Protein AF-A0AAW1V172-F1 (afdb_monomer)

Solvent-accessible surface area (backbone atoms only — not comparable to full-atom values): 8530 Å² total; per-residue (Å²): 131,88,84,76,75,70,86,74,60,70,78,37,41,32,92,88,61,80,77,70,58,47,58,70,62,50,52,48,55,49,51,74,63,68,80,55,54,72,69,56,50,44,28,33,64,28,69,89,77,41,65,42,63,37,74,43,35,83,35,68,71,48,42,52,53,32,54,74,69,67,48,60,50,82,70,49,71,78,68,46,30,70,51,68,90,47,79,86,40,44,62,61,54,54,71,66,32,72,76,53,67,76,49,70,94,69,77,76,91,71,83,80,75,88,70,75,52,68,68,58,54,49,52,56,51,46,51,73,76,36,72,81,70,67,117

Secondary structure (DSSP, 8-state):
------GGGGGTB-TT------HHHHHHHHHHTTSS-HHHHHHHH-TTTS---S--TT-HHHHHHHHHTTPPPSS-HHHHBSS-SSHHHHHHHHHH-HHHHHS-S---SS-------HHHHHHHHHHHH-GGGG-

Mean predicted aligned error: 11.87 Å

Organism: NCBI:txid420089

pLDDT: mean 79.11, std 11.76, range [36.75, 92.88]

Foldseek 3Di:
DQDDDDPPCVQWWDPPDDAQQALVVVLVVVVVVVPDDNVVSCQAPPLVRHLDQQGQNSPPVSVVSCVVVVNHHPDDSVNTTPDDPDPVCVVVVCCPDPVCVVDPPDDDPDDDDPDDDVVNVVLVVCVVPDCVSVD

InterPro domains:
  IPR038775 Sperm microtubule inner protein 11 [PF22593] (42-133)

Radius of gyration: 24.78 Å; Cα contacts (8 Å, |Δi|>4): 95; chains: 1; bounding box: 66×37×57 Å

Structure (mmCIF, N/CA/C/O backbone):
data_AF-A0AAW1V172-F1
#
_entry.id   AF-A0AAW1V172-F1
#
loop_
_atom_site.group_PDB
_atom_site.id
_atom_site.type_symbol
_atom_site.label_atom_id
_atom_site.label_alt_id
_atom_site.label_comp_id
_atom_site.label_asym_id
_atom_site.label_entity_id
_atom_site.label_seq_id
_atom_site.pdbx_PDB_ins_code
_atom_site.Cartn_x
_atom_site.Cartn_y
_atom_site.Cartn_z
_atom_site.occupancy
_atom_site.B_iso_or_equiv
_atom_site.auth_seq_id
_atom_site.auth_comp_id
_atom_site.auth_asym_id
_atom_site.auth_atom_id
_atom_site.pdbx_PDB_model_num
ATOM 1 N N . MET A 1 1 ? -21.147 14.789 15.896 1.00 36.75 1 MET A N 1
ATOM 2 C CA . MET A 1 1 ? -22.043 13.826 15.218 1.00 36.75 1 MET A CA 1
ATOM 3 C C . MET A 1 1 ? -21.173 12.814 14.487 1.00 36.75 1 MET A C 1
ATOM 5 O O . MET A 1 1 ? -20.326 13.264 13.724 1.00 36.75 1 MET A O 1
ATOM 9 N N . PRO A 1 2 ? -21.299 11.499 14.728 1.00 44.00 2 PRO A N 1
ATOM 10 C CA . PRO A 1 2 ? -20.574 10.511 13.936 1.00 44.00 2 PRO A CA 1
ATOM 11 C C . PRO A 1 2 ? -21.138 10.517 12.510 1.00 44.00 2 PRO A C 1
ATOM 13 O O . PRO A 1 2 ? -22.333 10.309 12.303 1.00 44.00 2 PRO A O 1
ATOM 16 N N . PHE A 1 3 ? -20.287 10.821 11.534 1.00 47.03 3 PHE A N 1
ATOM 17 C CA . PHE A 1 3 ? -20.649 10.865 10.121 1.00 47.03 3 PHE A CA 1
ATOM 18 C C . PHE A 1 3 ? -20.856 9.425 9.628 1.00 47.03 3 PHE A C 1
ATOM 20 O O . PHE A 1 3 ? -19.904 8.738 9.267 1.00 47.03 3 PHE A O 1
ATOM 27 N N . ARG A 1 4 ? -22.099 8.926 9.672 1.00 45.25 4 ARG A N 1
ATOM 28 C CA . ARG A 1 4 ? -22.460 7.669 9.004 1.00 45.25 4 ARG A CA 1
ATOM 29 C C . ARG A 1 4 ? -22.512 7.940 7.506 1.00 45.25 4 ARG A C 1
ATOM 31 O O . ARG A 1 4 ? -23.429 8.606 7.032 1.00 45.25 4 ARG A O 1
ATOM 38 N N . LEU A 1 5 ? -21.520 7.436 6.777 1.00 45.44 5 LEU A N 1
ATOM 39 C CA . LEU A 1 5 ? -21.544 7.425 5.318 1.00 45.44 5 LEU A CA 1
ATOM 40 C C . LEU A 1 5 ? -22.799 6.672 4.822 1.00 45.44 5 LEU A C 1
ATOM 42 O O . LEU A 1 5 ? -23.224 5.705 5.463 1.00 45.44 5 LEU A O 1
ATOM 46 N N . PRO A 1 6 ? -23.421 7.107 3.713 1.00 42.84 6 PRO A N 1
ATOM 47 C CA . PRO A 1 6 ? -24.653 6.511 3.211 1.00 42.84 6 PRO A CA 1
ATOM 48 C C . PRO A 1 6 ? -24.457 5.034 2.829 1.00 42.84 6 PRO A C 1
ATOM 50 O O . PRO A 1 6 ? -23.428 4.630 2.298 1.00 42.84 6 PRO A O 1
ATOM 53 N N . VAL A 1 7 ? -25.489 4.223 3.070 1.00 51.06 7 VAL A N 1
ATOM 54 C CA . VAL A 1 7 ? -25.515 2.740 3.044 1.00 51.06 7 VAL A CA 1
ATOM 55 C C . VAL A 1 7 ? -25.097 2.102 1.696 1.00 51.06 7 VAL A C 1
ATOM 57 O O . VAL A 1 7 ? -24.914 0.893 1.595 1.00 51.06 7 VAL A O 1
ATOM 60 N N . ASN A 1 8 ? -24.861 2.896 0.649 1.00 47.34 8 ASN A N 1
ATOM 61 C CA . ASN A 1 8 ? -24.529 2.414 -0.694 1.00 47.34 8 ASN A CA 1
ATOM 62 C C . ASN A 1 8 ? -23.046 2.040 -0.906 1.00 47.34 8 ASN A C 1
ATOM 64 O O . ASN A 1 8 ? -22.734 1.400 -1.910 1.00 47.34 8 ASN A O 1
ATOM 68 N N . HIS A 1 9 ? -22.131 2.373 0.014 1.00 50.84 9 HIS A N 1
ATOM 69 C CA . HIS A 1 9 ? -20.697 2.051 -0.132 1.00 50.84 9 HIS A CA 1
ATOM 70 C C . HIS A 1 9 ? -20.350 0.574 0.119 1.00 50.84 9 HIS A C 1
ATOM 72 O O . HIS A 1 9 ? -19.311 0.099 -0.338 1.00 50.84 9 HIS A O 1
ATOM 78 N N . VAL A 1 10 ? -21.243 -0.179 0.773 1.00 55.38 10 VAL A N 1
ATOM 79 C CA . VAL A 1 10 ? -21.050 -1.605 1.107 1.00 55.38 10 VAL A CA 1
ATOM 80 C C . VAL A 1 10 ? -20.911 -2.481 -0.150 1.00 55.38 10 VAL A C 1
ATOM 82 O O . VAL A 1 10 ? -20.381 -3.581 -0.088 1.00 55.38 10 VAL A O 1
ATOM 85 N N . LYS A 1 11 ? -21.330 -1.986 -1.322 1.00 64.88 11 LYS A N 1
ATOM 86 C CA . LYS A 1 11 ? -21.233 -2.728 -2.588 1.00 64.88 11 LYS A CA 1
ATOM 87 C C . LYS A 1 11 ? -19.835 -2.717 -3.224 1.00 64.88 11 LYS A C 1
ATOM 89 O O . LYS A 1 11 ? -19.590 -3.535 -4.107 1.00 64.88 11 LYS A O 1
ATOM 94 N N . PHE A 1 12 ? -18.945 -1.809 -2.812 1.00 80.31 12 PHE A N 1
ATOM 95 C CA . PHE A 1 12 ? -17.616 -1.646 -3.422 1.00 80.31 12 PHE A CA 1
ATOM 96 C C . PHE A 1 12 ? -16.505 -2.367 -2.663 1.00 80.31 12 PHE A C 1
ATOM 98 O O . PHE A 1 12 ? -15.548 -2.824 -3.286 1.00 80.31 12 PHE A O 1
ATOM 105 N N . LEU A 1 13 ? -16.617 -2.459 -1.337 1.00 86.25 13 LEU A N 1
ATOM 106 C CA . LEU A 1 13 ? -15.674 -3.200 -0.504 1.00 86.25 13 LEU A CA 1
ATOM 107 C C . LEU A 1 13 ? -15.841 -4.702 -0.724 1.00 86.25 13 LEU A C 1
ATOM 109 O O . LEU A 1 13 ? -16.929 -5.175 -1.071 1.00 86.25 13 LEU A O 1
ATOM 113 N N . LYS A 1 14 ? -14.764 -5.462 -0.532 1.00 86.50 14 LYS A N 1
ATOM 114 C CA . LYS A 1 14 ? -14.907 -6.915 -0.474 1.00 86.50 14 LYS A CA 1
ATOM 115 C C . LYS A 1 14 ? -15.635 -7.324 0.806 1.00 86.50 14 LYS A C 1
ATOM 117 O O . LYS A 1 14 ? -15.544 -6.655 1.829 1.00 86.50 14 LYS A O 1
ATOM 122 N N . SER A 1 15 ? -16.372 -8.427 0.736 1.00 86.31 15 SER A N 1
ATOM 123 C CA . SER A 1 15 ? -17.177 -8.934 1.854 1.00 86.31 15 SER A CA 1
ATOM 124 C C . SER A 1 15 ? -16.346 -9.509 3.002 1.00 86.31 15 SER A C 1
ATOM 126 O O . SER A 1 15 ? -16.854 -9.634 4.107 1.00 86.31 15 SER A O 1
ATOM 128 N N . ASP A 1 16 ? -15.105 -9.898 2.724 1.00 85.88 16 ASP A N 1
ATOM 129 C CA . ASP A 1 16 ? -14.124 -10.429 3.675 1.00 85.88 16 ASP A CA 1
ATOM 130 C C . ASP A 1 16 ? -13.268 -9.332 4.328 1.00 85.88 16 ASP A C 1
ATOM 132 O O . ASP A 1 16 ? -12.471 -9.623 5.217 1.00 85.88 16 ASP A O 1
ATOM 136 N N . TYR A 1 17 ? -13.426 -8.075 3.906 1.00 85.12 17 TYR A N 1
ATOM 137 C CA . TYR A 1 17 ? -12.656 -6.959 4.431 1.00 85.12 17 TYR A CA 1
ATOM 138 C C . TYR A 1 17 ? -13.398 -6.237 5.563 1.00 85.12 17 TYR A C 1
ATOM 140 O O . TYR A 1 17 ? -14.445 -5.626 5.342 1.00 85.12 17 TYR A O 1
ATOM 148 N N . GLU A 1 18 ? -12.810 -6.236 6.761 1.00 82.44 18 GLU A N 1
ATOM 149 C CA . GLU A 1 18 ? -13.288 -5.476 7.919 1.00 82.44 18 GLU A CA 1
ATOM 150 C C . GLU A 1 18 ? -12.175 -4.554 8.439 1.00 82.44 18 GLU A C 1
ATOM 152 O O . GLU A 1 18 ? -11.067 -4.995 8.743 1.00 82.44 18 GLU A O 1
ATOM 157 N N . GLU A 1 19 ? -12.448 -3.247 8.508 1.00 79.81 19 GLU A N 1
ATOM 158 C CA . GLU A 1 19 ? -11.477 -2.263 8.993 1.00 79.81 19 GLU A CA 1
ATOM 159 C C . GLU A 1 19 ? -11.648 -2.014 10.501 1.00 79.81 19 GLU A C 1
ATOM 161 O O . GLU A 1 19 ? -12.775 -1.770 10.953 1.00 79.81 19 GLU A O 1
ATOM 166 N N . PRO A 1 20 ? -10.552 -1.984 11.289 1.00 81.69 20 PRO A N 1
ATOM 167 C CA . PRO A 1 20 ? -10.616 -1.618 12.697 1.00 81.69 20 PRO A CA 1
ATOM 168 C C . PRO A 1 20 ? -11.228 -0.225 12.858 1.00 81.69 20 PRO A C 1
ATOM 170 O O . PRO A 1 20 ? -10.677 0.777 12.398 1.00 81.69 20 PRO A O 1
ATOM 173 N N . THR A 1 21 ? -12.396 -0.155 13.496 1.00 77.62 21 THR A N 1
ATOM 174 C CA . THR A 1 21 ? -13.130 1.112 13.657 1.00 77.62 21 THR A CA 1
ATOM 175 C C . THR A 1 21 ? -12.782 1.819 14.967 1.00 77.62 21 THR A C 1
ATOM 177 O O . THR A 1 21 ? -12.919 3.033 15.053 1.00 77.62 21 THR A O 1
ATOM 180 N N . ASP A 1 22 ? -12.309 1.076 15.972 1.00 81.31 22 ASP A N 1
ATOM 181 C CA . ASP A 1 22 ? -11.983 1.595 17.300 1.00 81.31 22 ASP A CA 1
ATOM 182 C C . ASP A 1 22 ? -10.583 1.144 17.731 1.00 81.31 22 ASP A C 1
ATOM 184 O O . ASP A 1 22 ? -10.288 -0.049 17.830 1.00 81.31 22 ASP A O 1
ATOM 188 N N . MET A 1 23 ? -9.723 2.129 17.982 1.00 80.81 23 MET A N 1
ATOM 189 C CA . MET A 1 23 ? -8.338 1.928 18.391 1.00 80.81 23 MET A CA 1
ATOM 190 C C . MET A 1 23 ? -8.237 1.327 19.792 1.00 80.81 23 MET A C 1
ATOM 192 O O . MET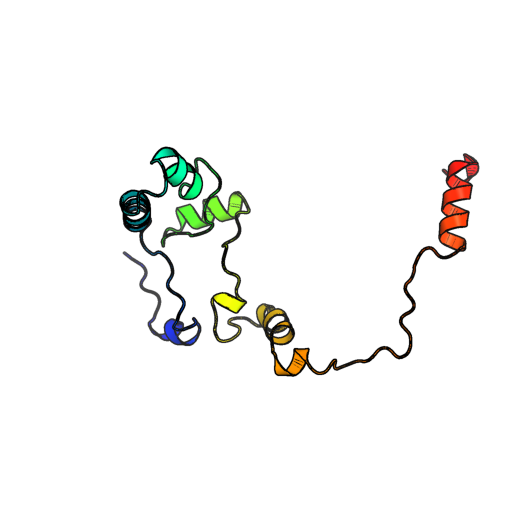 A 1 23 ? -7.385 0.476 20.021 1.00 80.81 23 MET A O 1
ATOM 196 N N . GLU A 1 24 ? -9.078 1.752 20.735 1.00 81.06 24 GLU A N 1
ATOM 197 C CA . GLU A 1 24 ? -9.000 1.267 22.118 1.00 81.06 24 GLU A CA 1
ATOM 198 C C . GLU A 1 24 ? -9.465 -0.185 22.205 1.00 81.06 24 GLU A C 1
ATOM 200 O 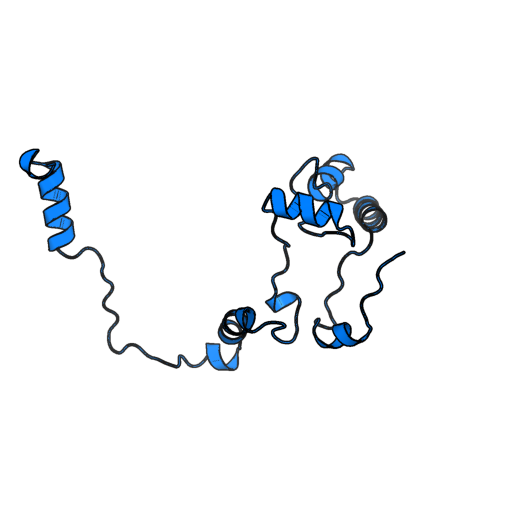O . GLU A 1 24 ? -8.844 -1.005 22.885 1.00 81.06 24 GLU A O 1
ATOM 205 N N . LYS A 1 25 ? -10.493 -0.535 21.424 1.00 82.94 25 LYS A N 1
ATOM 206 C CA . LYS A 1 25 ? -10.911 -1.929 21.261 1.00 82.94 25 LYS A CA 1
ATOM 207 C C . LYS A 1 25 ? -9.790 -2.778 20.655 1.00 82.94 25 LYS A C 1
ATOM 209 O O . LYS A 1 25 ? -9.472 -3.829 21.202 1.00 82.94 25 LYS A O 1
ATOM 214 N N . HIS A 1 26 ? -9.152 -2.301 19.586 1.00 81.06 26 HIS A N 1
ATOM 215 C CA . HIS A 1 26 ? -8.074 -3.039 18.925 1.00 81.06 26 HIS A CA 1
ATOM 216 C C . HIS A 1 26 ? -6.830 -3.202 19.813 1.00 81.06 26 HIS A C 1
ATOM 218 O O . HIS A 1 26 ? -6.274 -4.292 19.909 1.00 81.06 26 HIS A O 1
ATOM 224 N N . LYS A 1 27 ? -6.430 -2.151 20.544 1.00 81.56 27 LYS A N 1
ATOM 225 C CA . LYS A 1 27 ? -5.357 -2.234 21.551 1.00 81.56 27 LYS A CA 1
ATOM 226 C C . LYS A 1 27 ? -5.660 -3.294 22.601 1.00 81.56 27 LYS A C 1
ATOM 228 O O . LYS A 1 27 ? -4.766 -4.050 22.967 1.00 81.56 27 LYS A O 1
ATOM 233 N N . LYS A 1 28 ? -6.906 -3.347 23.082 1.00 83.38 28 LYS A N 1
ATOM 234 C CA . LYS A 1 28 ? -7.333 -4.339 24.070 1.00 83.38 28 LYS A CA 1
ATOM 235 C C . LYS A 1 28 ? -7.267 -5.758 23.507 1.00 83.38 28 LYS A C 1
ATOM 237 O O . LYS A 1 28 ? -6.706 -6.622 24.162 1.00 83.38 28 LYS A O 1
ATOM 242 N N . GLU A 1 29 ? -7.746 -5.980 22.285 1.00 84.19 29 GLU A N 1
ATOM 243 C CA . GLU A 1 29 ? -7.643 -7.278 21.598 1.00 84.19 29 GLU A CA 1
ATOM 244 C C . GLU A 1 29 ? -6.179 -7.729 21.432 1.00 84.19 29 GLU A C 1
ATOM 246 O O . GLU A 1 29 ? -5.854 -8.895 21.662 1.00 84.19 29 GLU A O 1
ATOM 251 N N . LEU A 1 30 ? -5.274 -6.804 21.091 1.00 81.00 30 LEU A N 1
ATOM 252 C CA . LEU A 1 30 ? -3.838 -7.083 21.001 1.00 81.00 30 LEU A CA 1
ATOM 253 C C . LEU A 1 30 ? -3.228 -7.417 22.367 1.00 81.00 30 LEU A C 1
ATOM 255 O O . LEU A 1 30 ? -2.437 -8.356 22.466 1.00 81.00 30 LEU A O 1
ATOM 259 N N . LEU A 1 31 ? -3.619 -6.694 23.417 1.00 83.31 31 LEU A N 1
ATOM 260 C CA . LEU A 1 31 ? -3.148 -6.934 24.781 1.00 83.31 31 LEU A CA 1
ATOM 261 C C . LEU A 1 31 ? -3.641 -8.290 25.313 1.00 83.31 31 LEU A C 1
ATOM 263 O O . LEU A 1 31 ? -2.858 -9.066 25.859 1.00 83.31 31 LEU A O 1
ATOM 267 N N . ASP A 1 32 ? -4.918 -8.600 25.081 1.00 83.88 32 ASP A N 1
ATOM 268 C CA . ASP A 1 32 ? -5.574 -9.848 25.486 1.00 83.88 32 ASP A CA 1
ATOM 269 C C . ASP A 1 32 ? -5.002 -11.062 24.731 1.00 83.88 32 ASP A C 1
ATOM 271 O O . ASP A 1 32 ? -5.022 -12.182 25.240 1.00 83.88 32 ASP A O 1
ATOM 275 N N . SER A 1 33 ? -4.425 -10.853 23.540 1.00 82.81 33 SER A N 1
ATOM 276 C CA . SER A 1 33 ? -3.734 -11.910 22.791 1.00 82.81 33 SER A CA 1
ATOM 277 C C . SER A 1 33 ? -2.438 -12.392 23.461 1.00 82.81 33 SER A C 1
ATOM 279 O O . SER A 1 33 ? -1.918 -13.444 23.087 1.00 82.81 33 SER A O 1
ATOM 281 N N . GLY A 1 34 ? -1.898 -11.629 24.423 1.00 78.81 34 GLY A N 1
ATOM 282 C CA . GLY A 1 34 ? -0.672 -11.955 25.158 1.00 78.81 34 GLY A CA 1
ATOM 283 C C . GLY A 1 34 ? 0.604 -11.969 24.308 1.00 78.81 34 GLY A C 1
ATOM 284 O O . GLY A 1 34 ? 1.653 -12.390 24.790 1.00 78.81 34 GLY A O 1
ATOM 285 N N . LYS A 1 35 ? 0.532 -11.540 23.040 1.00 68.31 35 LYS A N 1
ATOM 286 C CA . LYS A 1 35 ? 1.640 -11.639 22.075 1.00 68.31 35 LYS A CA 1
ATOM 287 C C . LYS A 1 35 ? 2.676 -10.521 22.191 1.00 68.31 35 LYS A C 1
ATOM 289 O O . LYS A 1 35 ? 3.770 -10.686 21.663 1.00 68.31 35 LYS A O 1
ATOM 294 N N . ALA A 1 36 ? 2.340 -9.405 22.837 1.00 73.69 36 ALA A N 1
ATOM 295 C CA . ALA A 1 36 ? 3.187 -8.218 22.884 1.00 73.69 36 ALA A CA 1
ATOM 296 C C . ALA A 1 36 ? 3.029 -7.446 24.199 1.00 73.69 36 ALA A C 1
ATOM 298 O O . ALA A 1 36 ? 1.973 -7.455 24.837 1.00 73.69 36 ALA A O 1
ATOM 299 N N . THR A 1 37 ? 4.089 -6.744 24.589 1.00 83.81 37 THR A N 1
ATOM 300 C CA . THR A 1 37 ? 4.085 -5.836 25.741 1.00 83.81 37 THR A CA 1
ATOM 301 C C . THR A 1 37 ? 3.315 -4.559 25.390 1.00 83.81 37 THR A C 1
ATOM 303 O O . THR A 1 37 ? 3.341 -4.104 24.248 1.00 83.81 37 THR A O 1
ATOM 306 N N . PHE A 1 38 ? 2.693 -3.900 26.376 1.00 80.69 38 PHE A N 1
ATOM 307 C CA . PHE A 1 38 ? 1.971 -2.631 26.174 1.00 80.69 38 PHE A CA 1
ATOM 308 C C . PHE A 1 38 ? 2.777 -1.586 25.381 1.00 80.69 38 PHE A C 1
ATOM 310 O O . PHE A 1 38 ? 2.235 -0.906 24.515 1.00 80.69 38 PHE A O 1
ATOM 317 N N . HIS A 1 39 ? 4.084 -1.477 25.643 1.00 80.50 39 HIS A N 1
ATOM 318 C CA . HIS A 1 39 ? 4.953 -0.527 24.948 1.00 80.50 39 HIS A CA 1
ATOM 319 C C . HIS A 1 39 ? 5.138 -0.852 23.456 1.00 80.50 39 HIS A C 1
ATOM 321 O O . HIS A 1 39 ? 5.211 0.059 22.635 1.00 80.50 39 HIS A O 1
ATOM 327 N N . GLU A 1 40 ? 5.181 -2.135 23.099 1.00 82.25 40 GLU A N 1
ATOM 328 C CA . GLU A 1 40 ? 5.300 -2.590 21.709 1.00 82.25 40 GLU A CA 1
ATOM 329 C C . GLU A 1 40 ? 4.011 -2.285 20.944 1.00 82.25 40 GLU A C 1
ATOM 331 O O . GLU A 1 40 ? 4.063 -1.669 19.881 1.00 82.25 40 GLU A O 1
ATOM 336 N N . ILE A 1 41 ? 2.859 -2.577 21.558 1.00 81.19 41 ILE A N 1
ATOM 337 C CA . ILE A 1 41 ? 1.535 -2.250 21.009 1.00 81.19 41 ILE A CA 1
ATOM 338 C C . ILE A 1 41 ? 1.386 -0.737 20.824 1.00 81.19 41 ILE A C 1
ATOM 340 O O . ILE A 1 41 ? 0.883 -0.281 19.803 1.00 81.19 41 ILE A O 1
ATOM 344 N N . LEU A 1 42 ? 1.846 0.074 21.782 1.00 79.94 42 LEU A N 1
ATOM 345 C CA . LEU A 1 42 ? 1.756 1.530 21.669 1.00 79.94 42 LEU A CA 1
ATOM 346 C C . LEU A 1 42 ? 2.642 2.073 20.540 1.00 79.94 42 LEU A C 1
ATOM 348 O O . LEU A 1 42 ? 2.269 3.031 19.871 1.00 79.94 42 LEU A O 1
ATOM 352 N N . ARG A 1 43 ? 3.796 1.448 20.296 1.00 78.81 43 ARG A N 1
ATOM 353 C CA . ARG A 1 43 ? 4.696 1.824 19.201 1.00 78.81 43 ARG A CA 1
ATOM 354 C C . ARG A 1 43 ? 4.130 1.469 17.827 1.00 78.81 43 ARG A C 1
ATOM 356 O O . ARG A 1 43 ? 4.406 2.194 16.875 1.00 78.81 43 ARG A O 1
ATOM 363 N N . GLU A 1 44 ? 3.389 0.368 17.744 1.00 78.69 44 GLU A N 1
ATOM 364 C CA . GLU A 1 44 ? 2.758 -0.135 16.521 1.00 78.69 44 GLU A CA 1
ATOM 365 C C . GLU A 1 44 ? 1.431 0.572 16.216 1.00 78.69 44 GLU A C 1
ATOM 367 O O . GLU A 1 44 ? 1.109 0.882 15.072 1.00 78.69 44 GLU A O 1
ATOM 372 N N . VAL A 1 45 ? 0.648 0.879 17.248 1.00 78.62 45 VAL A N 1
ATOM 373 C CA . VAL A 1 45 ? -0.670 1.486 17.077 1.00 78.62 45 VAL A CA 1
ATOM 374 C C . VAL A 1 45 ? -0.596 3.003 17.132 1.00 78.62 45 VAL A C 1
ATOM 376 O O . VAL A 1 45 ? -1.443 3.639 16.534 1.00 78.62 4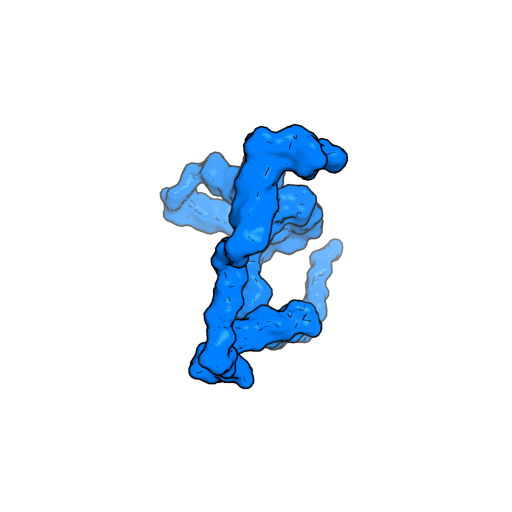5 VAL A O 1
ATOM 379 N N . ASP A 1 46 ? 0.339 3.665 17.809 1.00 75.81 46 ASP A N 1
ATOM 380 C CA . ASP A 1 46 ? 0.277 5.129 17.925 1.00 75.81 46 ASP A CA 1
ATOM 381 C C . ASP A 1 46 ? 1.033 5.860 16.804 1.00 75.81 46 ASP A C 1
ATOM 383 O O . ASP A 1 46 ? 2.261 5.818 16.696 1.00 75.81 46 ASP A O 1
ATOM 387 N N . ALA A 1 47 ? 0.283 6.625 16.006 1.00 72.00 47 ALA A N 1
ATOM 388 C CA . ALA A 1 47 ? 0.818 7.497 14.968 1.00 72.00 47 ALA A CA 1
ATOM 389 C C . ALA A 1 47 ? 1.720 8.611 15.511 1.00 72.00 47 ALA A C 1
ATOM 391 O O . ALA A 1 47 ? 2.506 9.160 14.743 1.00 72.00 47 ALA A O 1
ATOM 392 N N . GLN A 1 48 ? 1.637 8.977 16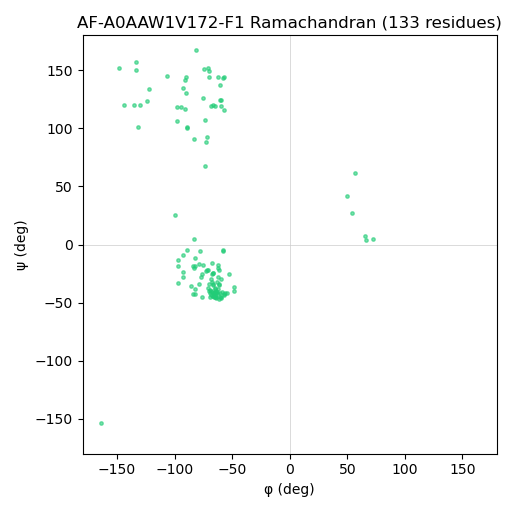.791 1.00 69.75 48 GLN A N 1
ATOM 393 C CA . GLN A 1 48 ? 2.503 9.980 17.412 1.00 69.75 48 GLN A CA 1
ATOM 394 C C . GLN A 1 48 ? 3.853 9.390 17.830 1.00 69.75 48 GLN A C 1
ATOM 396 O O . GLN A 1 48 ? 4.877 10.019 17.556 1.00 69.75 48 GLN A O 1
ATOM 401 N N . TYR A 1 49 ? 3.859 8.185 18.409 1.00 64.94 49 TYR A N 1
ATOM 402 C CA . 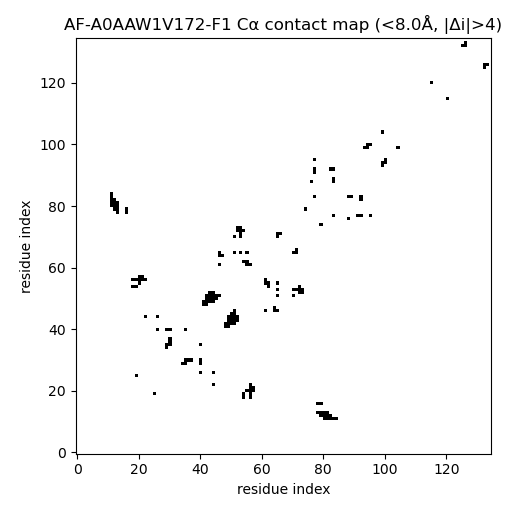TYR A 1 49 ? 5.028 7.607 19.083 1.00 64.94 49 TYR A CA 1
ATOM 403 C C . TYR A 1 49 ? 5.874 6.638 18.235 1.00 64.94 49 TYR A C 1
ATOM 405 O O . TYR A 1 49 ? 7.032 6.414 18.594 1.00 64.94 49 TYR A O 1
ATOM 413 N N . GLY A 1 50 ? 5.375 6.066 17.127 1.00 64.94 50 GLY A N 1
ATOM 414 C CA . GLY A 1 50 ? 6.134 5.020 16.422 1.00 64.94 50 GLY A CA 1
ATOM 415 C C . GLY A 1 50 ? 5.719 4.663 14.989 1.00 64.94 50 GLY A C 1
ATOM 416 O O . GLY A 1 50 ? 5.236 5.507 14.231 1.00 64.94 50 GLY A O 1
ATOM 417 N N . MET A 1 51 ? 6.022 3.409 14.621 1.00 63.12 51 MET A N 1
ATOM 418 C CA . MET A 1 51 ? 5.703 2.763 13.342 1.00 63.12 51 MET A CA 1
ATOM 419 C C . MET A 1 51 ? 4.205 2.475 13.340 1.00 63.12 51 MET A C 1
ATOM 421 O O . MET A 1 51 ? 3.801 1.421 13.813 1.00 63.12 51 MET A O 1
ATOM 425 N N . CYS A 1 52 ? 3.372 3.412 12.887 1.00 75.56 52 CYS A N 1
ATOM 426 C CA . CYS A 1 52 ? 1.946 3.132 12.900 1.00 75.56 52 CYS A CA 1
ATOM 427 C C . CYS A 1 52 ? 1.565 2.065 11.871 1.00 75.56 52 CYS A C 1
ATOM 429 O O . CYS A 1 52 ? 2.083 2.020 10.757 1.00 75.56 52 CYS A O 1
ATOM 431 N N . ASP A 1 53 ? 0.596 1.253 12.254 1.00 79.75 53 ASP A N 1
ATOM 432 C CA . ASP A 1 53 ? -0.091 0.241 11.456 1.00 79.75 53 ASP A CA 1
ATOM 433 C C . ASP A 1 53 ? -0.791 0.751 10.183 1.00 79.75 53 ASP A C 1
ATOM 435 O O . ASP A 1 53 ? -1.367 -0.036 9.439 1.00 79.75 53 ASP A O 1
ATOM 439 N N . GLY A 1 54 ? -0.805 2.063 9.938 1.00 79.69 54 GLY A N 1
ATOM 440 C CA . GLY A 1 54 ? -1.448 2.681 8.781 1.00 79.69 54 GLY A CA 1
ATOM 441 C C . GLY A 1 54 ? -2.982 2.686 8.815 1.00 79.69 54 GLY A C 1
ATOM 442 O O . GLY A 1 54 ? -3.593 3.140 7.843 1.00 79.69 54 GLY A O 1
ATOM 443 N N . PHE A 1 55 ? -3.617 2.237 9.905 1.00 86.00 55 PHE A N 1
ATOM 444 C CA . PHE A 1 55 ? -5.066 2.333 10.091 1.00 86.00 55 PHE A CA 1
ATOM 445 C C . PHE A 1 55 ? -5.451 3.642 10.786 1.00 86.00 55 PHE A C 1
ATOM 447 O O . PHE A 1 55 ? -4.758 4.159 11.670 1.00 86.00 55 PHE A O 1
ATOM 454 N N . ASN A 1 56 ? -6.597 4.198 10.389 1.00 82.56 56 ASN A N 1
ATOM 455 C CA . ASN A 1 56 ? -7.065 5.490 10.900 1.00 82.56 56 ASN A CA 1
ATOM 456 C C . ASN A 1 56 ? -8.078 5.362 12.043 1.00 82.56 56 ASN A C 1
ATOM 458 O O . ASN A 1 56 ? -8.350 6.365 12.702 1.00 82.56 56 ASN A O 1
ATOM 462 N N . TYR A 1 57 ? -8.635 4.167 12.282 1.00 84.62 57 TYR A N 1
ATOM 463 C CA . TYR A 1 57 ? -9.611 3.902 13.349 1.00 84.62 57 TYR A CA 1
ATOM 464 C C . TYR A 1 57 ? -10.772 4.908 13.378 1.00 84.62 57 TYR A C 1
ATOM 466 O O . TYR A 1 57 ? -11.116 5.466 14.417 1.00 84.62 57 TYR A O 1
ATOM 474 N N . GLY A 1 58 ? -11.291 5.257 12.196 1.00 80.00 58 GLY A N 1
ATOM 475 C CA . GLY A 1 58 ? -12.365 6.245 12.042 1.00 80.00 58 GLY A CA 1
ATOM 476 C C . GLY A 1 58 ? -12.010 7.696 12.418 1.00 80.00 58 GLY A C 1
ATOM 477 O O . GLY A 1 58 ? -12.888 8.556 12.371 1.00 80.00 58 GLY A O 1
ATOM 478 N N . SER A 1 59 ? -10.756 8.004 12.773 1.00 84.50 59 SER A N 1
ATOM 479 C CA . SER A 1 59 ? -10.323 9.341 13.201 1.00 84.50 59 SER A CA 1
ATOM 480 C C . SER A 1 59 ? -9.679 10.143 12.068 1.00 84.50 59 SER A C 1
ATOM 482 O O . SER A 1 59 ? -8.606 9.805 11.564 1.00 84.50 59 SER A O 1
ATOM 484 N N . ASN A 1 60 ? -10.286 11.284 11.725 1.00 86.81 60 ASN A N 1
ATOM 485 C CA . ASN A 1 60 ? -9.735 12.221 10.736 1.00 86.81 60 ASN A CA 1
ATOM 486 C C . ASN A 1 60 ? -8.413 12.854 11.189 1.00 86.81 60 ASN A C 1
ATOM 488 O O . ASN A 1 60 ? -7.517 13.059 10.374 1.00 86.81 60 ASN A O 1
ATOM 492 N N . GLY A 1 61 ? -8.278 13.159 12.485 1.00 87.19 61 GLY A N 1
ATOM 493 C CA . GLY A 1 61 ? -7.036 13.719 13.025 1.00 87.19 61 GLY A CA 1
ATOM 494 C C . GLY A 1 61 ? -5.875 12.743 12.862 1.00 87.19 61 GLY A C 1
ATOM 495 O O . GLY A 1 61 ? -4.775 13.136 12.483 1.00 87.19 61 GLY A O 1
ATOM 496 N N . ARG A 1 62 ? -6.153 11.452 13.058 1.00 85.31 62 ARG A N 1
ATOM 497 C CA . ARG A 1 62 ? -5.180 10.388 12.840 1.00 85.31 62 ARG A CA 1
ATOM 498 C C . ARG A 1 62 ? -4.856 10.199 11.360 1.00 85.31 62 ARG A C 1
ATOM 500 O O . ARG A 1 62 ? -3.688 10.094 11.021 1.00 85.31 62 ARG A O 1
ATOM 507 N N . TYR A 1 63 ? -5.853 10.241 10.477 1.00 87.25 63 TYR A N 1
ATOM 508 C CA . TYR A 1 63 ? -5.612 10.219 9.030 1.00 87.25 63 TYR A CA 1
ATOM 509 C C . TYR A 1 63 ? -4.674 11.345 8.566 1.00 87.25 63 TYR A C 1
ATOM 511 O O . TYR A 1 63 ? -3.778 11.121 7.750 1.00 87.25 63 TYR A O 1
ATOM 519 N N . ALA A 1 64 ? -4.844 12.554 9.106 1.00 90.00 64 ALA A N 1
ATOM 520 C CA . ALA A 1 64 ? -3.965 13.672 8.786 1.00 90.00 64 ALA A CA 1
ATOM 521 C C . ALA A 1 64 ? -2.523 13.413 9.255 1.00 90.00 64 ALA A C 1
ATOM 523 O O . ALA A 1 64 ? -1.587 13.605 8.479 1.00 90.00 64 ALA A O 1
ATOM 524 N N . THR A 1 65 ? -2.329 12.928 10.487 1.00 89.12 65 THR A N 1
ATOM 525 C CA . THR A 1 65 ? -0.983 12.652 11.012 1.00 89.12 65 THR A CA 1
ATOM 526 C C . THR A 1 65 ? -0.298 11.489 10.296 1.00 89.12 65 THR A C 1
ATOM 528 O O . THR A 1 65 ? 0.887 11.602 9.978 1.00 89.12 65 THR A O 1
ATOM 531 N N . THR A 1 66 ? -1.014 10.407 9.976 1.00 88.56 66 THR A N 1
ATOM 532 C CA . THR A 1 66 ? -0.459 9.273 9.213 1.00 88.56 66 THR A CA 1
ATOM 533 C C . THR A 1 66 ? -0.082 9.680 7.792 1.00 88.56 66 THR A C 1
ATOM 535 O O . THR A 1 66 ? 1.005 9.338 7.325 1.00 88.56 66 THR A O 1
ATOM 538 N N . THR A 1 67 ? -0.910 10.502 7.141 1.00 88.25 67 THR A N 1
ATOM 539 C CA . THR A 1 67 ? -0.619 11.051 5.807 1.00 88.25 67 THR A CA 1
ATOM 540 C C . THR A 1 67 ? 0.609 11.964 5.821 1.00 88.25 67 THR A C 1
ATOM 542 O O . THR A 1 67 ? 1.480 11.825 4.959 1.00 88.25 67 THR A O 1
ATOM 545 N N . MET A 1 68 ? 0.723 12.860 6.812 1.00 89.69 68 MET A N 1
ATOM 546 C CA . MET A 1 68 ? 1.891 13.740 6.982 1.00 89.69 68 MET A CA 1
ATOM 547 C C . MET A 1 68 ? 3.184 12.956 7.220 1.00 89.69 68 MET A C 1
ATOM 549 O O . MET A 1 68 ? 4.242 13.360 6.750 1.00 89.69 68 MET A O 1
ATOM 553 N N . LYS A 1 69 ? 3.099 11.821 7.920 1.00 88.38 69 LYS A N 1
ATOM 554 C CA . LYS A 1 69 ? 4.234 10.919 8.160 1.00 88.38 69 LYS A CA 1
ATOM 555 C C . LYS A 1 69 ? 4.500 9.947 7.006 1.00 88.38 69 LYS A C 1
ATOM 557 O O . LYS A 1 69 ? 5.358 9.081 7.135 1.00 88.38 69 LYS A O 1
ATOM 562 N N . HIS A 1 70 ? 3.769 10.071 5.897 1.00 89.19 70 HIS A N 1
ATOM 563 C CA . HIS A 1 70 ? 3.845 9.174 4.742 1.00 89.19 70 HIS A CA 1
ATOM 564 C C . HIS A 1 70 ? 3.642 7.694 5.085 1.00 89.19 70 HIS A C 1
ATOM 566 O O . HIS A 1 70 ? 4.120 6.816 4.362 1.00 89.19 70 HIS A O 1
ATOM 572 N N . VAL A 1 71 ? 2.904 7.406 6.159 1.00 88.88 71 VAL A N 1
ATOM 573 C CA . VAL A 1 71 ? 2.591 6.025 6.508 1.00 88.88 71 VAL A CA 1
ATOM 574 C C . VAL A 1 71 ? 1.513 5.514 5.568 1.0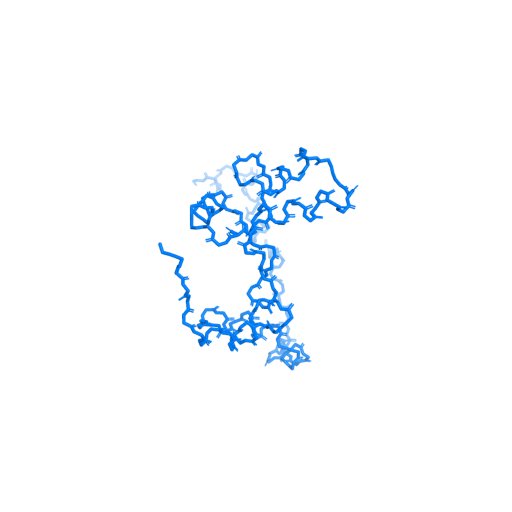0 88.88 71 VAL A C 1
ATOM 576 O O . VAL A 1 71 ? 0.465 6.133 5.375 1.00 88.88 71 VAL A O 1
ATOM 579 N N . ARG A 1 72 ? 1.808 4.384 4.930 1.00 86.44 72 ARG A N 1
ATOM 580 C CA . ARG A 1 72 ? 0.900 3.720 4.003 1.00 86.44 72 ARG A CA 1
ATOM 581 C C . ARG A 1 72 ? 0.049 2.722 4.769 1.00 86.44 72 ARG A C 1
ATOM 583 O O . ARG A 1 72 ? 0.542 2.024 5.647 1.00 86.44 72 ARG A O 1
ATOM 590 N N . LYS A 1 73 ? -1.223 2.635 4.388 1.00 88.06 73 LYS A N 1
ATOM 591 C CA . LYS A 1 73 ? -2.097 1.558 4.841 1.00 88.06 73 LYS A CA 1
ATOM 592 C C . LYS A 1 73 ? -1.509 0.214 4.371 1.00 88.06 73 LYS A C 1
ATOM 594 O O . LYS A 1 73 ? -1.060 0.150 3.223 1.00 88.06 73 LYS A O 1
ATOM 599 N N . PRO A 1 74 ? -1.502 -0.830 5.217 1.00 85.00 74 PRO A N 1
ATOM 600 C CA . PRO A 1 74 ? -0.877 -2.112 4.896 1.00 85.00 74 PRO A CA 1
ATOM 601 C C . PRO A 1 74 ? -1.616 -2.845 3.777 1.00 85.00 74 PRO A C 1
ATOM 603 O O . PRO A 1 74 ? -0.989 -3.519 2.970 1.00 85.00 74 PRO A O 1
ATOM 606 N N . VAL A 1 75 ? -2.936 -2.669 3.708 1.00 88.81 75 VAL A N 1
ATOM 607 C CA . VAL A 1 75 ? -3.786 -3.221 2.649 1.00 88.81 75 VAL A CA 1
ATOM 608 C C . VAL A 1 75 ? -3.917 -2.250 1.483 1.00 88.81 75 VAL A C 1
ATOM 610 O O . VAL A 1 75 ? -4.253 -1.070 1.653 1.00 88.81 75 VAL A O 1
ATOM 613 N N . GLY A 1 76 ? -3.683 -2.776 0.283 1.00 88.25 76 GLY A N 1
ATOM 614 C CA . GLY A 1 76 ? -3.782 -2.026 -0.962 1.00 88.25 76 GLY A CA 1
ATOM 615 C C . GLY A 1 76 ? -5.222 -1.906 -1.484 1.00 88.25 76 GLY A C 1
ATOM 616 O O . GLY A 1 76 ? -6.117 -2.644 -1.071 1.00 88.25 76 GLY A O 1
ATOM 617 N N . PRO A 1 77 ? -5.477 -1.029 -2.472 1.00 88.56 77 PRO A N 1
ATOM 618 C CA . PRO A 1 77 ? -6.815 -0.867 -3.044 1.00 88.56 77 PRO A CA 1
ATOM 619 C C . PRO A 1 77 ? -7.389 -2.147 -3.682 1.00 88.56 77 PRO A C 1
ATOM 621 O O . PRO A 1 77 ? -8.599 -2.348 -3.662 1.00 88.56 77 PRO A O 1
ATOM 624 N N . MET A 1 78 ? -6.538 -3.030 -4.215 1.00 88.69 78 MET A N 1
ATOM 625 C CA . MET A 1 78 ? -6.955 -4.314 -4.811 1.00 88.69 78 MET A CA 1
ATOM 626 C C . MET A 1 78 ? -7.393 -5.352 -3.766 1.00 88.69 78 MET A C 1
ATOM 628 O O . MET A 1 78 ? -8.117 -6.301 -4.070 1.00 88.69 78 MET A O 1
ATOM 632 N N . GLU A 1 79 ? -6.935 -5.197 -2.527 1.00 88.50 79 GLU A N 1
ATOM 633 C CA . GLU A 1 79 ? -7.333 -6.044 -1.404 1.00 88.50 79 GLU A CA 1
ATOM 634 C C . GLU A 1 79 ? -8.619 -5.517 -0.774 1.00 88.50 79 GLU A C 1
ATOM 636 O O . GLU A 1 79 ? -9.484 -6.305 -0.412 1.00 88.50 79 GLU A O 1
ATOM 641 N N . LEU A 1 80 ? -8.768 -4.192 -0.738 1.00 89.88 80 LEU A N 1
ATOM 642 C CA . LEU A 1 80 ? -9.886 -3.497 -0.111 1.00 89.88 80 LEU A CA 1
ATOM 643 C C . LEU A 1 80 ? -11.179 -3.552 -0.939 1.0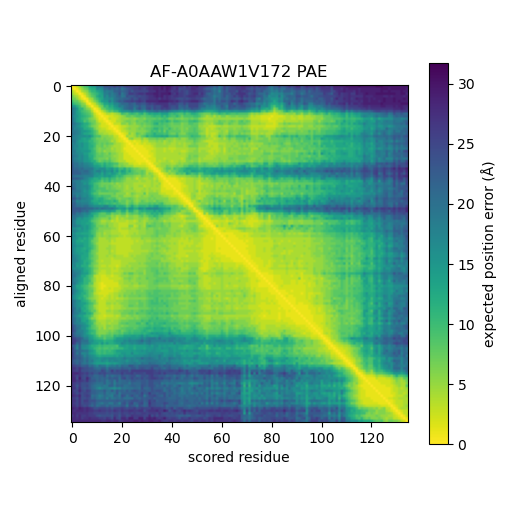0 89.88 80 LEU A C 1
ATOM 645 O O . LEU A 1 80 ? -12.264 -3.791 -0.407 1.00 89.88 80 LEU A O 1
ATOM 649 N N . PHE A 1 81 ? -11.075 -3.303 -2.245 1.00 90.62 81 PHE A N 1
ATOM 650 C CA . PHE A 1 81 ? -12.231 -3.138 -3.119 1.00 90.62 81 PHE A CA 1
ATOM 651 C C . PHE A 1 81 ? -12.439 -4.344 -4.036 1.00 90.62 81 PHE A C 1
ATOM 653 O O . PHE A 1 81 ? -11.492 -4.962 -4.523 1.00 90.62 81 PHE A O 1
ATOM 660 N N . ARG A 1 82 ? -13.707 -4.661 -4.308 1.00 89.19 82 ARG A N 1
ATOM 661 C CA . ARG A 1 82 ? -14.118 -5.669 -5.294 1.00 89.19 82 ARG A CA 1
ATOM 662 C C . ARG A 1 82 ? -14.050 -5.131 -6.722 1.00 89.19 82 ARG A C 1
ATOM 664 O O . ARG A 1 82 ? -13.776 -5.887 -7.648 1.00 89.19 82 ARG A O 1
ATOM 671 N N . VAL A 1 83 ? -14.335 -3.845 -6.896 1.00 89.44 83 VAL A N 1
ATOM 672 C CA . VAL A 1 83 ? -14.318 -3.144 -8.184 1.00 89.44 83 VAL A CA 1
ATOM 673 C C . VAL A 1 83 ? -13.564 -1.823 -8.024 1.00 89.44 83 VAL A C 1
ATOM 675 O O . VAL A 1 83 ? -13.574 -1.260 -6.925 1.00 89.44 83 VAL A O 1
ATOM 678 N N . PRO A 1 84 ? -12.907 -1.311 -9.077 1.00 91.12 84 PRO A N 1
ATOM 679 C CA . PRO A 1 84 ? -12.211 -0.035 -8.997 1.00 91.12 84 PRO A CA 1
ATOM 680 C C . PRO A 1 84 ? -13.202 1.083 -8.656 1.00 91.12 84 PRO A C 1
ATOM 682 O O . PRO A 1 84 ? -14.208 1.267 -9.338 1.00 91.12 84 PRO A O 1
ATOM 685 N N . ALA A 1 85 ? -12.927 1.820 -7.578 1.00 88.19 85 ALA A N 1
ATOM 686 C CA . ALA A 1 85 ? -13.778 2.928 -7.146 1.00 88.19 85 ALA A CA 1
ATOM 687 C C . ALA A 1 85 ? -13.567 4.188 -8.004 1.00 88.19 85 ALA A C 1
ATOM 689 O O . ALA A 1 85 ? -14.478 5.000 -8.147 1.00 88.19 85 ALA A O 1
ATOM 690 N N . THR A 1 86 ? -12.370 4.351 -8.572 1.00 89.69 86 THR A N 1
ATOM 691 C CA . THR A 1 86 ? -11.988 5.480 -9.428 1.00 89.69 86 THR A CA 1
ATOM 692 C C . THR A 1 86 ? -11.281 4.991 -10.688 1.00 89.69 86 THR A C 1
ATOM 694 O O . THR A 1 86 ? -10.671 3.922 -10.698 1.00 89.69 86 THR A O 1
ATOM 697 N N . GLU A 1 87 ? -11.289 5.803 -11.746 1.00 92.25 87 GLU A N 1
ATOM 698 C CA . GLU A 1 87 ? -10.629 5.452 -13.013 1.00 92.25 87 GLU A CA 1
ATOM 699 C C . GLU A 1 87 ? -9.119 5.241 -12.864 1.00 92.25 87 GLU A C 1
ATOM 701 O O . GLU A 1 87 ? -8.544 4.356 -13.494 1.00 92.25 87 GLU A O 1
ATOM 706 N N . SER A 1 88 ? -8.477 5.988 -11.964 1.00 91.88 88 SER A N 1
ATOM 707 C CA . SER A 1 88 ? -7.057 5.821 -11.640 1.00 91.88 88 SER A CA 1
ATOM 708 C C . SER A 1 88 ? -6.717 4.438 -11.071 1.00 91.88 88 SER A C 1
ATOM 710 O O . SER A 1 88 ? -5.567 4.010 -11.153 1.00 91.88 88 SER A O 1
ATOM 712 N N . MET A 1 89 ? -7.699 3.719 -10.518 1.00 92.88 89 MET A N 1
ATOM 713 C CA . MET A 1 89 ? -7.515 2.363 -9.999 1.00 92.88 89 MET A CA 1
ATOM 714 C C . MET A 1 89 ? -7.629 1.289 -11.083 1.00 92.88 89 MET A C 1
ATOM 716 O O . MET A 1 89 ? -7.128 0.184 -10.869 1.00 92.88 89 MET A O 1
ATOM 720 N N . ASN A 1 90 ? -8.235 1.593 -12.238 1.00 91.06 90 ASN A N 1
ATOM 721 C CA . ASN A 1 90 ? -8.469 0.618 -13.311 1.00 91.06 90 ASN A CA 1
ATOM 722 C C . ASN A 1 90 ? -7.179 -0.080 -13.741 1.00 91.06 90 ASN A C 1
ATOM 724 O O . ASN A 1 90 ? -7.164 -1.296 -13.887 1.00 91.06 90 ASN A O 1
ATOM 728 N N . TYR A 1 91 ? -6.081 0.671 -13.861 1.00 90.06 91 TYR A N 1
ATOM 729 C CA . TYR A 1 91 ? -4.794 0.109 -14.264 1.00 90.06 91 TYR A CA 1
ATOM 730 C C . TYR A 1 91 ? -4.307 -0.985 -13.303 1.00 90.06 91 TYR A C 1
ATOM 732 O O . TYR A 1 91 ? -3.912 -2.063 -13.738 1.00 90.06 91 TYR A O 1
ATOM 740 N N . GLY A 1 92 ? -4.381 -0.738 -11.991 1.00 90.12 92 GLY A N 1
ATOM 741 C CA . GLY A 1 92 ? -4.000 -1.735 -10.988 1.00 90.12 92 GLY A CA 1
ATOM 742 C C . GLY A 1 92 ? -4.884 -2.980 -11.057 1.00 90.12 92 GLY A C 1
ATOM 743 O O . GLY A 1 92 ? -4.376 -4.097 -11.033 1.00 90.12 92 GLY A O 1
ATOM 744 N N . PHE A 1 93 ? -6.193 -2.787 -11.227 1.00 90.62 93 PHE A N 1
ATOM 745 C CA . PHE A 1 93 ? -7.147 -3.888 -11.365 1.00 90.62 93 PHE A CA 1
ATOM 746 C C . PHE A 1 93 ? -6.898 -4.733 -12.621 1.00 90.62 93 PHE A C 1
ATOM 748 O O . PHE A 1 93 ? -6.925 -5.956 -12.530 1.00 90.62 93 PHE A O 1
ATOM 755 N N . TRP A 1 94 ? -6.590 -4.118 -13.766 1.00 88.69 94 TRP A N 1
ATOM 756 C CA . TRP A 1 94 ? -6.260 -4.852 -14.994 1.00 88.69 94 TRP A CA 1
ATOM 757 C C . TRP A 1 94 ? -4.972 -5.665 -14.862 1.00 88.69 94 TRP A C 1
ATOM 759 O O . TRP A 1 94 ? -4.909 -6.796 -15.332 1.00 88.69 94 TRP A O 1
ATOM 769 N N . MET A 1 95 ? -3.959 -5.130 -14.176 1.00 87.38 95 MET A N 1
ATOM 770 C CA . MET A 1 95 ? -2.703 -5.850 -13.928 1.00 87.38 95 MET A CA 1
ATOM 771 C C . MET A 1 95 ? -2.874 -7.057 -12.992 1.00 87.38 95 MET A C 1
ATOM 773 O O . MET A 1 95 ? -2.065 -7.986 -13.032 1.00 87.38 95 MET A O 1
ATOM 777 N N . ALA A 1 96 ? -3.900 -7.043 -12.137 1.00 88.00 96 ALA A N 1
ATOM 778 C CA . ALA A 1 96 ? -4.212 -8.127 -11.209 1.00 88.00 96 ALA A CA 1
ATOM 779 C C . ALA A 1 96 ? -5.223 -9.148 -11.759 1.00 88.00 96 ALA A C 1
ATOM 781 O O . ALA A 1 96 ? -5.419 -10.188 -11.128 1.00 88.00 96 ALA A O 1
ATOM 782 N N . ASP A 1 97 ? -5.854 -8.879 -12.906 1.00 86.75 97 ASP A N 1
ATOM 783 C CA . ASP A 1 97 ? -6.848 -9.767 -13.506 1.00 86.75 97 ASP A CA 1
ATOM 784 C C . ASP A 1 97 ? -6.196 -11.100 -13.936 1.00 86.75 97 ASP A C 1
ATOM 786 O O . ASP A 1 97 ? -5.287 -11.101 -14.776 1.00 86.75 97 ASP A O 1
ATOM 790 N N . PRO A 1 98 ? -6.633 -12.253 -13.390 1.00 86.94 98 PRO A N 1
ATOM 791 C CA . PRO A 1 98 ? -6.061 -13.550 -13.738 1.00 86.94 98 PRO A CA 1
ATOM 792 C C . PRO A 1 98 ? -6.251 -13.913 -15.216 1.00 86.94 98 PRO A C 1
ATOM 794 O O . PRO A 1 98 ? -5.413 -14.629 -15.762 1.00 86.94 98 PRO A O 1
ATOM 797 N N . VAL A 1 99 ? -7.307 -13.415 -15.873 1.00 86.81 99 VAL A N 1
ATOM 798 C CA . VAL A 1 99 ? -7.553 -13.666 -17.301 1.00 86.81 99 VAL A CA 1
ATOM 799 C C . VAL A 1 99 ? -6.491 -12.967 -18.148 1.00 86.81 99 VAL A C 1
ATOM 801 O O . VAL A 1 99 ? -5.925 -13.575 -19.052 1.00 86.81 99 VAL A O 1
ATOM 804 N N . LEU A 1 100 ? -6.163 -11.716 -17.808 1.00 82.50 100 LEU A N 1
ATOM 805 C CA . LEU A 1 100 ? -5.158 -10.917 -18.519 1.00 82.50 100 LEU A CA 1
ATOM 806 C C . LEU A 1 100 ? -3.721 -11.324 -18.176 1.00 82.50 100 LEU A C 1
ATOM 808 O O . LEU A 1 100 ? -2.810 -11.134 -18.979 1.00 82.50 100 LEU A O 1
ATOM 812 N N . LYS A 1 101 ? -3.494 -11.905 -16.993 1.00 81.50 101 LYS A N 1
ATOM 813 C CA . LYS A 1 101 ? -2.159 -12.342 -16.560 1.00 81.50 101 LYS A CA 1
ATOM 814 C C . LYS A 1 101 ? -1.630 -13.534 -17.362 1.00 81.50 101 LYS A C 1
ATOM 816 O O . LYS A 1 101 ? -0.417 -13.680 -17.508 1.00 81.50 101 LYS A O 1
ATOM 821 N N . CYS A 1 102 ? -2.524 -14.390 -17.850 1.00 76.88 102 CYS A N 1
ATOM 822 C CA . CYS A 1 102 ? -2.159 -15.602 -18.580 1.00 76.88 102 CYS A CA 1
ATOM 823 C C . CYS A 1 102 ? -1.868 -15.358 -20.065 1.00 76.88 102 CYS A C 1
ATOM 825 O O . CYS A 1 102 ? -1.189 -16.185 -20.672 1.00 76.88 102 CYS A O 1
ATOM 827 N N . ASP A 1 103 ? -2.341 -14.248 -20.640 1.00 79.38 103 ASP A N 1
ATOM 828 C CA . ASP A 1 103 ? -2.168 -13.956 -22.062 1.00 79.38 103 ASP A CA 1
ATOM 829 C C . ASP A 1 103 ? -1.668 -12.517 -22.275 1.00 79.38 103 ASP A C 1
ATOM 831 O O . ASP A 1 103 ? -2.438 -11.558 -22.157 1.00 79.38 103 ASP A O 1
ATOM 835 N N . PRO A 1 104 ? -0.363 -12.317 -22.539 1.00 76.75 104 PRO A N 1
ATOM 836 C CA . PRO A 1 104 ? 0.158 -10.986 -22.781 1.00 76.75 104 PRO A CA 1
ATOM 837 C C . PRO A 1 104 ? -0.426 -10.440 -24.086 1.00 76.75 104 PRO A C 1
ATOM 839 O O . PRO A 1 104 ? -0.156 -10.962 -25.165 1.00 76.75 104 PRO A O 1
ATOM 842 N N . TRP A 1 105 ? -1.140 -9.313 -23.994 1.00 78.69 105 TRP A N 1
ATOM 843 C CA . TRP A 1 105 ? -1.702 -8.600 -25.154 1.00 78.69 105 TRP A CA 1
ATOM 844 C C . TRP A 1 105 ? -0.660 -8.297 -26.245 1.00 78.69 105 TRP A C 1
ATOM 846 O O . TRP A 1 105 ? -0.995 -8.131 -27.417 1.00 78.69 105 TRP A O 1
ATOM 856 N N . TYR A 1 106 ? 0.613 -8.215 -25.853 1.00 82.69 106 TYR A N 1
ATOM 857 C CA . TYR A 1 106 ? 1.741 -8.001 -26.736 1.00 82.69 106 TYR A CA 1
ATOM 858 C C . TYR A 1 106 ? 2.888 -8.943 -26.388 1.00 82.69 106 TYR A C 1
ATOM 860 O O . TYR A 1 106 ? 3.477 -8.879 -25.307 1.00 82.69 106 TYR A O 1
ATOM 868 N N . LYS A 1 107 ? 3.265 -9.776 -27.357 1.00 82.00 107 LYS A N 1
ATOM 869 C CA . LYS A 1 107 ? 4.509 -10.538 -27.325 1.00 82.00 107 LYS A CA 1
ATOM 870 C C . LYS A 1 107 ? 5.544 -9.795 -28.157 1.00 82.00 107 LYS A C 1
ATOM 872 O O . LYS A 1 107 ? 5.472 -9.784 -29.386 1.00 82.00 107 LYS A O 1
ATOM 877 N N . CYS A 1 108 ? 6.508 -9.169 -27.486 1.00 82.50 108 CYS A N 1
ATOM 878 C CA . CYS A 1 108 ? 7.628 -8.548 -28.180 1.00 82.50 108 CYS A CA 1
ATOM 879 C C . CYS A 1 108 ? 8.369 -9.622 -28.989 1.00 82.50 108 CYS A C 1
ATOM 881 O O . CYS A 1 108 ? 8.759 -10.645 -28.425 1.00 82.50 108 CYS A O 1
ATOM 883 N N . ARG A 1 109 ? 8.530 -9.416 -30.304 1.00 83.69 109 ARG A N 1
ATOM 884 C CA . ARG A 1 109 ? 9.231 -10.376 -31.177 1.00 83.69 109 ARG A CA 1
ATOM 885 C C . ARG A 1 109 ? 10.693 -10.526 -30.764 1.00 83.69 109 ARG A C 1
ATOM 887 O O . ARG A 1 109 ? 11.196 -11.640 -30.712 1.00 83.69 109 ARG A O 1
ATOM 894 N N . GLU A 1 110 ? 11.328 -9.407 -30.426 1.00 83.69 110 GLU A N 1
ATOM 895 C CA . GLU A 1 110 ? 12.716 -9.336 -29.983 1.00 83.69 110 GLU A CA 1
ATOM 896 C C . GLU A 1 110 ? 12.843 -8.251 -28.908 1.00 83.69 110 GLU A C 1
ATOM 898 O O . GLU A 1 110 ? 12.524 -7.081 -29.130 1.00 83.69 110 GLU A O 1
ATOM 903 N N . THR A 1 111 ? 13.280 -8.630 -27.708 1.00 76.50 111 THR A N 1
ATOM 904 C CA . THR A 1 111 ? 13.538 -7.689 -26.613 1.00 76.50 111 THR A CA 1
ATOM 905 C C . THR A 1 111 ? 14.978 -7.199 -26.679 1.00 76.50 111 THR A C 1
ATOM 907 O O . THR A 1 111 ? 15.900 -7.876 -26.226 1.00 76.50 111 THR A O 1
ATOM 910 N N . PHE A 1 112 ? 15.182 -5.992 -27.203 1.00 76.75 112 PHE A N 1
ATOM 911 C CA . PHE A 1 112 ? 16.481 -5.326 -27.142 1.00 76.75 112 PHE A CA 1
ATOM 912 C C . PHE A 1 112 ? 16.645 -4.630 -25.791 1.00 76.75 112 PHE A C 1
ATOM 914 O O . PHE A 1 112 ? 16.269 -3.468 -25.619 1.00 76.75 112 PHE A O 1
ATOM 921 N N . HIS A 1 113 ? 17.212 -5.332 -24.811 1.00 71.81 113 HIS A N 1
ATOM 922 C CA . HIS A 1 113 ? 17.676 -4.676 -23.593 1.00 71.81 113 HIS A CA 1
ATOM 923 C C . HIS A 1 113 ? 18.734 -3.639 -23.985 1.00 71.81 113 HIS A C 1
ATOM 925 O O . HIS A 1 113 ? 19.773 -3.991 -24.542 1.00 71.81 113 HIS A O 1
ATOM 931 N N . ARG A 1 114 ? 18.496 -2.352 -23.699 1.00 68.06 114 ARG A N 1
ATOM 932 C CA . ARG A 1 114 ? 19.530 -1.313 -23.824 1.00 68.06 114 ARG A CA 1
ATOM 933 C C . ARG A 1 114 ? 20.533 -1.461 -22.680 1.00 68.06 114 ARG A C 1
ATOM 935 O O . ARG A 1 114 ? 20.597 -0.634 -21.780 1.00 68.06 114 ARG A O 1
ATOM 942 N N . ALA A 1 115 ? 21.284 -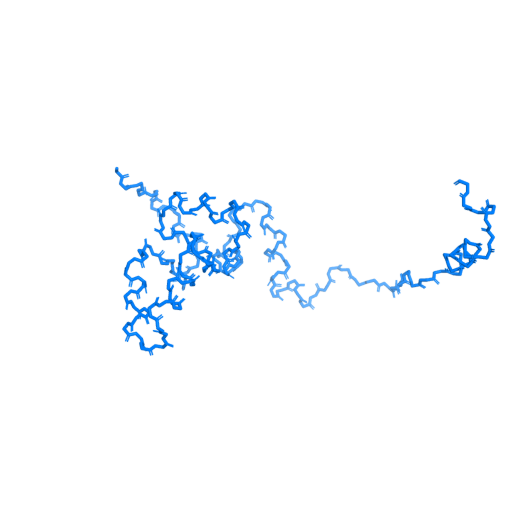2.552 -22.696 1.00 60.69 115 ALA A N 1
ATOM 943 C CA . ALA A 1 115 ? 22.366 -2.797 -21.768 1.00 60.69 115 ALA A CA 1
ATOM 944 C C . ALA A 1 115 ? 23.631 -2.201 -22.379 1.00 60.69 115 ALA A C 1
ATOM 946 O O . ALA A 1 115 ? 24.247 -2.811 -23.246 1.00 60.69 115 ALA A O 1
ATOM 947 N N . ASN A 1 116 ? 24.026 -1.013 -21.926 1.00 62.84 116 ASN A N 1
ATOM 948 C CA . ASN A 1 116 ? 25.390 -0.534 -22.125 1.00 62.84 116 ASN A CA 1
ATOM 949 C C . ASN A 1 116 ? 25.841 -0.491 -23.595 1.00 62.84 116 ASN A C 1
ATOM 951 O O . ASN A 1 116 ? 26.786 -1.199 -23.968 1.00 62.84 116 ASN A O 1
ATOM 955 N N . CYS A 1 117 ? 25.174 0.305 -24.437 1.00 74.81 117 CYS A N 1
ATOM 956 C CA . CYS A 1 117 ? 25.672 0.473 -25.799 1.00 74.81 117 CYS A CA 1
ATOM 957 C C . CYS A 1 117 ? 27.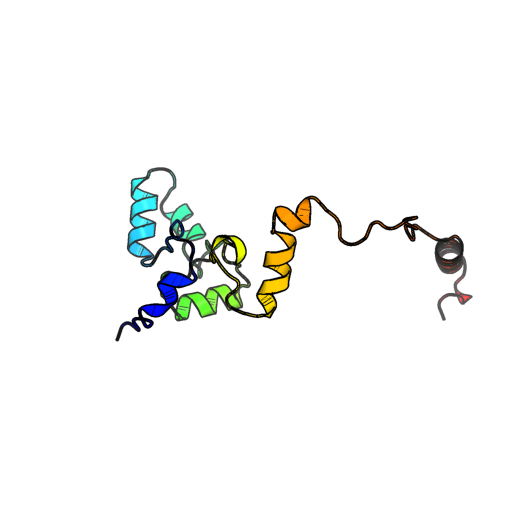113 1.017 -25.764 1.00 74.81 117 CYS A C 1
ATOM 959 O O . CYS A 1 117 ? 27.469 1.810 -24.892 1.00 74.81 117 CYS A O 1
ATOM 961 N N . GLU A 1 118 ? 27.943 0.559 -26.703 1.00 75.44 118 GLU A N 1
ATOM 962 C CA . GLU A 1 118 ? 29.366 0.920 -26.828 1.00 75.44 118 GLU A CA 1
ATOM 963 C C . GLU A 1 118 ? 29.585 2.439 -26.755 1.00 75.44 118 GLU A C 1
ATOM 965 O O . GLU A 1 118 ? 30.526 2.897 -26.118 1.00 75.44 118 GLU A O 1
ATOM 970 N N . ILE A 1 119 ? 28.657 3.224 -27.316 1.00 79.12 119 ILE A N 1
ATOM 971 C CA . ILE A 1 119 ? 28.670 4.693 -27.271 1.00 79.12 119 ILE A CA 1
ATOM 972 C C . ILE A 1 119 ? 28.604 5.213 -25.828 1.00 79.12 119 ILE A C 1
ATOM 974 O O . ILE A 1 119 ? 29.370 6.099 -25.464 1.00 79.12 119 ILE A O 1
ATOM 978 N N . VAL A 1 120 ? 27.729 4.653 -24.990 1.00 78.00 120 VAL A N 1
ATOM 979 C CA . VAL A 1 120 ? 27.589 5.065 -23.583 1.00 78.00 120 VAL A CA 1
ATOM 980 C C . VAL A 1 120 ? 28.851 4.715 -22.795 1.00 78.00 120 VAL A C 1
ATOM 982 O O . VAL A 1 120 ? 29.396 5.576 -22.111 1.00 78.00 120 VAL A O 1
ATOM 985 N N . LYS A 1 121 ? 29.395 3.507 -22.980 1.00 83.06 121 LYS A N 1
ATOM 986 C CA . LYS A 1 121 ? 30.658 3.093 -22.341 1.00 83.06 121 LYS A CA 1
ATOM 987 C C . LYS A 1 121 ? 31.859 3.929 -22.803 1.00 83.06 121 LYS A C 1
ATOM 989 O O . LYS A 1 121 ? 32.723 4.265 -21.997 1.00 83.06 121 LYS A O 1
ATOM 994 N N . TYR A 1 122 ? 31.926 4.261 -24.092 1.00 84.00 122 TYR A N 1
ATOM 995 C CA . TYR A 1 122 ? 32.995 5.071 -24.678 1.00 84.00 122 TYR A CA 1
ATOM 996 C C . TYR A 1 122 ? 32.982 6.501 -24.132 1.00 84.00 122 TYR A C 1
ATOM 998 O O . TYR A 1 122 ? 34.022 7.010 -23.720 1.00 84.00 122 TYR A O 1
ATOM 1006 N N . VAL A 1 123 ? 31.804 7.125 -24.062 1.00 78.44 123 VAL A N 1
ATOM 1007 C CA . VAL A 1 123 ? 31.640 8.472 -23.497 1.00 78.44 123 VAL A CA 1
ATOM 1008 C C . VAL A 1 123 ? 31.973 8.483 -22.001 1.00 78.44 123 VAL A C 1
ATOM 1010 O O . VAL A 1 123 ? 32.736 9.341 -21.556 1.00 78.44 123 VAL A O 1
ATOM 1013 N N . GLU A 1 124 ? 31.492 7.498 -21.233 1.00 83.31 124 GLU A N 1
ATOM 1014 C CA . GLU A 1 124 ? 31.851 7.335 -19.814 1.00 83.31 124 GLU A CA 1
ATOM 1015 C C . GLU A 1 124 ? 33.366 7.192 -19.616 1.00 83.31 124 GLU A C 1
ATOM 1017 O O . GLU A 1 124 ? 33.946 7.815 -18.722 1.00 83.31 124 GLU A O 1
ATOM 1022 N N . ARG A 1 125 ? 34.038 6.411 -20.473 1.00 83.38 125 ARG A N 1
ATOM 1023 C CA . ARG A 1 125 ? 35.494 6.240 -20.417 1.00 83.38 125 ARG A CA 1
ATOM 1024 C C . ARG A 1 125 ? 36.246 7.510 -20.821 1.00 83.38 125 ARG A C 1
ATOM 1026 O O . ARG A 1 125 ? 37.244 7.837 -20.180 1.00 83.38 125 ARG A O 1
ATOM 1033 N N . GLY A 1 126 ? 35.766 8.234 -21.832 1.00 86.38 126 GLY A N 1
ATOM 1034 C CA . GLY A 1 126 ? 36.331 9.516 -22.265 1.00 86.38 126 GLY A CA 1
ATOM 1035 C C . GLY A 1 126 ? 36.319 10.567 -21.151 1.00 86.38 126 GLY A C 1
ATOM 1036 O O . GLY A 1 126 ? 37.345 11.180 -20.869 1.00 86.38 126 GLY A O 1
ATOM 1037 N N . LEU A 1 127 ? 35.201 10.686 -20.430 1.00 79.75 127 LEU A N 1
ATOM 1038 C CA . LEU A 1 127 ? 35.037 11.596 -19.285 1.00 79.75 127 LEU A CA 1
ATOM 1039 C C . LEU A 1 127 ? 35.960 11.281 -18.091 1.00 79.75 127 LEU A C 1
ATOM 1041 O O . LEU A 1 127 ? 36.366 12.181 -17.341 1.00 79.75 127 LEU A O 1
ATOM 1045 N N . GLN A 1 128 ? 36.279 9.998 -17.881 1.00 86.12 128 GLN A N 1
ATOM 1046 C CA . GLN A 1 128 ? 37.209 9.576 -16.829 1.00 86.12 128 GLN A CA 1
ATOM 1047 C C . GLN A 1 128 ? 38.652 9.979 -17.142 1.00 86.12 128 GLN A C 1
ATOM 1049 O O . GLN A 1 128 ? 39.372 10.380 -16.227 1.00 86.12 128 GLN A O 1
ATOM 1054 N N . ILE A 1 129 ? 39.064 9.861 -18.407 1.00 86.75 129 ILE A N 1
ATOM 1055 C CA . ILE A 1 129 ? 40.455 10.042 -18.843 1.00 86.75 129 ILE A CA 1
ATOM 1056 C C . ILE A 1 129 ? 40.790 11.517 -19.071 1.00 86.75 129 ILE A C 1
ATOM 1058 O O . ILE A 1 129 ? 41.862 11.959 -18.662 1.00 86.75 129 ILE A O 1
ATOM 1062 N N . ASP A 1 130 ? 39.899 12.281 -19.705 1.00 78.31 130 ASP A N 1
ATOM 1063 C CA . ASP A 1 130 ? 40.224 13.622 -20.189 1.00 78.31 130 ASP A CA 1
ATOM 1064 C C . ASP A 1 130 ? 39.302 14.702 -19.595 1.00 78.31 130 ASP A C 1
ATOM 1066 O O . ASP A 1 130 ? 38.077 14.571 -19.526 1.00 78.31 130 ASP A O 1
ATOM 1070 N N . LYS A 1 131 ? 39.921 15.798 -19.134 1.00 69.81 131 LYS A N 1
ATOM 1071 C CA . LYS A 1 131 ? 39.238 16.965 -18.556 1.00 69.81 131 LYS A CA 1
ATOM 1072 C C . LYS A 1 131 ? 38.508 17.788 -19.615 1.00 69.81 131 LYS A C 1
ATOM 1074 O O . LYS A 1 131 ? 37.571 18.491 -19.256 1.00 69.81 131 LYS A O 1
ATOM 1079 N N . MET A 1 132 ? 38.891 17.689 -20.890 1.00 70.31 132 MET A N 1
ATOM 1080 C CA . MET A 1 132 ? 38.241 18.420 -21.988 1.00 70.31 132 MET A CA 1
ATOM 1081 C C . MET A 1 132 ? 36.799 17.968 -22.242 1.00 70.31 132 MET A C 1
ATOM 1083 O O . MET A 1 132 ? 35.993 18.752 -22.729 1.00 70.31 132 MET A O 1
ATOM 1087 N N . PHE A 1 133 ? 36.445 16.736 -21.866 1.00 59.31 133 PHE A N 1
ATOM 1088 C CA . PHE A 1 133 ? 35.060 16.260 -21.918 1.00 59.31 133 PHE A CA 1
ATOM 1089 C C . PHE A 1 133 ? 34.204 16.778 -20.748 1.00 59.31 133 PHE A C 1
ATOM 1091 O O . PHE A 1 133 ? 33.002 16.539 -20.734 1.00 59.31 133 PHE A O 1
ATOM 1098 N N . ARG A 1 134 ? 34.799 17.479 -19.768 1.00 63.34 134 ARG A N 1
ATOM 1099 C CA . ARG A 1 134 ? 34.120 18.018 -18.573 1.00 63.34 134 ARG A CA 1
ATOM 1100 C C . ARG A 1 134 ? 33.784 19.515 -18.681 1.00 63.34 134 ARG A C 1
ATOM 1102 O O . ARG A 1 134 ? 33.757 20.173 -17.642 1.00 63.34 134 ARG A O 1
ATOM 1109 N N . GLN A 1 135 ? 33.634 20.048 -19.901 1.00 62.06 135 GLN A N 1
ATOM 1110 C CA . GLN A 1 135 ? 33.233 21.447 -20.124 1.00 62.06 135 GLN A CA 1
ATOM 1111 C C . GLN A 1 135 ? 31.934 21.798 -19.396 1.00 62.06 135 GLN A C 1
ATOM 1113 O O . GLN A 1 135 ? 31.024 20.938 -19.366 1.00 62.06 135 GLN A O 1
#

Sequence (135 aa):
MPFRLPVNHVKFLKSDYEEPTDMEKHKKELLDSGKATFHEILREVDAQYGMCDGFNYGSNGRYATTTMKHVRKPVGPMELFRVPATESMNYGFWMADPVLKCDPWYKCRETFHRANCEIVKYVERGLQIDKMFRQ